Protein AF-A0A158KLS3-F1 (afdb_monomer_lite)

InterPro domains:
  IPR003959 ATPase, AAA-type, core [PF00004] (46-119)
  IPR027417 P-loop containing nucleoside triphosphate hydrolase [G3DSA:3.40.50.300] (13-135)
  IPR027417 P-loop containing nucleoside triphosphate hydrolase [SSF52540] (20-133)

Radius of gyration: 16.31 Å; chains: 1; bounding box: 34×41×54 Å

Secondary structure (DSSP, 8-state):
----PPP----------TTHHHHHHHHHHHHHHT-TT--SPEEEEEEE-TTS-HHHHHHHHHHHH-TT--PPPEEEEGGG--SHHHHHHHHHHHHHHHHH-SSPPEEEEESTT-BSSSBTTTHHHHHHHHHTSEEEETTEEEE--S-EEEEEEE--TT-------

Foldseek 3Di:
DDDPDDPPQPDAPDDDDPPVVLVVLLVVLLVLLVDLVNWAAAEHEDEEAPPPCGVVSSVVSVCVSVVVDDDDAAEAECLPDQDVQVVVVLLVVLQVVVVVDSDAHEYEHEQCQDDDVHGSVCVVQCSCRHPVQWHADPVGIDGSTYHYYYYYHYDPVPPPDDDDD

Organism: NCBI:txid326475

pLDDT: mean 79.15, std 21.47, range [26.8, 98.06]

Structure (mmCIF, N/CA/C/O backbone):
data_AF-A0A158KLS3-F1
#
_entry.id   AF-A0A158KLS3-F1
#
loop_
_atom_site.group_PDB
_atom_site.id
_atom_site.type_symbol
_atom_site.label_atom_id
_atom_site.label_alt_id
_atom_site.label_comp_id
_atom_site.label_asym_id
_atom_site.label_entity_id
_atom_site.label_seq_id
_atom_site.pdbx_PDB_ins_code
_atom_site.Cartn_x
_atom_site.Cartn_y
_atom_site.Cartn_z
_atom_site.occupancy
_atom_site.B_iso_or_equiv
_atom_site.auth_seq_id
_atom_site.auth_comp_id
_atom_site.auth_asym_id
_atom_site.auth_atom_id
_atom_site.pdbx_PDB_model_num
ATOM 1 N N . MET A 1 1 ? -19.874 2.721 -35.164 1.00 36.16 1 MET A N 1
ATOM 2 C CA . MET A 1 1 ? -18.447 3.046 -34.958 1.00 36.16 1 MET A CA 1
ATOM 3 C C . MET A 1 1 ? -18.328 3.450 -33.499 1.00 36.16 1 MET A C 1
ATOM 5 O O . MET A 1 1 ? -18.864 4.484 -33.129 1.00 36.16 1 MET A O 1
ATOM 9 N N . GLY A 1 2 ? -17.885 2.517 -32.655 1.00 30.56 2 GLY A N 1
ATOM 10 C CA . GLY A 1 2 ? -18.046 2.591 -31.201 1.00 30.56 2 GLY A CA 1
ATOM 11 C C . GLY A 1 2 ? -17.116 3.618 -30.570 1.00 30.56 2 GLY A C 1
ATOM 12 O O . GLY A 1 2 ? -15.909 3.579 -30.787 1.00 30.56 2 GLY A O 1
ATOM 13 N N . ASP A 1 3 ? -17.721 4.519 -29.807 1.00 29.48 3 ASP A N 1
ATOM 14 C CA . ASP A 1 3 ? -17.099 5.532 -28.967 1.00 29.48 3 ASP A CA 1
ATOM 15 C C . ASP A 1 3 ? -16.170 4.862 -27.936 1.00 29.48 3 ASP A C 1
ATOM 17 O O . ASP A 1 3 ? -16.621 4.177 -27.012 1.00 29.48 3 ASP A O 1
ATOM 21 N N . PHE A 1 4 ? -14.856 4.995 -28.136 1.00 29.94 4 PHE A N 1
ATOM 22 C CA . PHE A 1 4 ? -13.831 4.513 -27.212 1.00 29.94 4 PHE A CA 1
ATOM 23 C C . PHE A 1 4 ? -13.823 5.440 -25.992 1.00 29.94 4 PHE A C 1
ATOM 25 O O . PHE A 1 4 ? -13.054 6.401 -25.902 1.00 29.94 4 PHE A O 1
ATOM 32 N N . ARG A 1 5 ? -14.712 5.162 -25.034 1.00 28.81 5 ARG A N 1
ATOM 33 C CA . ARG A 1 5 ? -14.650 5.784 -23.711 1.00 28.81 5 ARG A CA 1
ATOM 34 C C . ARG A 1 5 ? -13.278 5.486 -23.112 1.00 28.81 5 ARG A C 1
ATOM 36 O O . ARG A 1 5 ? -12.923 4.330 -22.894 1.00 28.81 5 ARG A O 1
ATOM 43 N N . ARG A 1 6 ? -12.506 6.544 -22.851 1.00 30.77 6 ARG A N 1
ATOM 44 C CA . ARG A 1 6 ? -11.266 6.471 -22.071 1.00 30.77 6 ARG A CA 1
ATOM 45 C C . ARG A 1 6 ? -11.572 5.747 -20.751 1.00 30.77 6 ARG A C 1
ATOM 47 O O . ARG A 1 6 ? -12.546 6.136 -20.101 1.00 30.77 6 ARG A O 1
ATOM 54 N N . PRO A 1 7 ? -10.786 4.740 -20.329 1.00 28.84 7 PRO A N 1
ATOM 55 C CA . PRO A 1 7 ? -10.919 4.208 -18.983 1.00 28.84 7 PRO A CA 1
ATOM 56 C C . PRO A 1 7 ? -10.684 5.361 -18.003 1.00 28.84 7 PRO A C 1
ATOM 58 O O . PRO A 1 7 ? -9.630 6.000 -18.018 1.00 28.84 7 PRO A O 1
ATOM 61 N N . GLN A 1 8 ? -11.704 5.677 -17.203 1.00 30.94 8 GLN A N 1
ATOM 62 C CA . GLN A 1 8 ? -11.544 6.541 -16.043 1.00 30.94 8 GLN A CA 1
ATOM 63 C C . GLN A 1 8 ? -10.585 5.805 -15.113 1.00 30.94 8 GLN A C 1
ATOM 65 O O . GLN A 1 8 ? -10.930 4.771 -14.547 1.00 30.94 8 GLN A O 1
ATOM 70 N N . LEU A 1 9 ? -9.344 6.287 -15.045 1.00 37.75 9 LEU A N 1
ATOM 71 C CA . LEU A 1 9 ? -8.369 5.845 -14.062 1.00 37.75 9 LEU A CA 1
ATOM 72 C C . LEU A 1 9 ? -9.043 6.033 -12.695 1.00 37.75 9 LEU A C 1
ATOM 74 O O . LEU A 1 9 ? -9.306 7.173 -12.313 1.00 37.75 9 LEU A O 1
ATOM 78 N N . GLY A 1 10 ? -9.420 4.927 -12.041 1.00 35.03 10 GLY A N 1
ATOM 79 C CA . GLY A 1 10 ? -10.069 4.937 -10.729 1.00 35.03 10 GLY A CA 1
ATOM 80 C C . GLY A 1 10 ? -9.365 5.927 -9.804 1.00 35.03 10 GLY A C 1
ATOM 81 O O . GLY A 1 10 ? -8.137 5.968 -9.785 1.00 35.03 10 GLY A O 1
ATOM 82 N N . GLU A 1 11 ? -10.152 6.781 -9.152 1.00 39.94 11 GLU A N 1
ATOM 83 C CA . GLU A 1 11 ? -9.729 8.014 -8.483 1.00 39.94 11 GLU A CA 1
ATOM 84 C C . GLU A 1 11 ? -8.392 7.884 -7.730 1.00 39.94 11 GLU A C 1
ATOM 86 O O . GLU A 1 11 ? -8.326 7.448 -6.583 1.00 39.94 11 GLU A O 1
ATOM 91 N N . PHE A 1 12 ? -7.303 8.312 -8.370 1.00 39.72 12 PHE A N 1
ATOM 92 C CA . PHE A 1 12 ? -6.045 8.592 -7.690 1.00 39.72 12 PHE A CA 1
ATOM 93 C C . PHE A 1 12 ? -6.282 9.840 -6.827 1.00 39.72 12 PHE A C 1
ATOM 95 O O . PHE A 1 12 ? -6.343 10.952 -7.354 1.00 39.72 12 PHE A O 1
ATOM 102 N N . GLN A 1 13 ? -6.435 9.692 -5.508 1.00 44.47 13 GLN A N 1
ATOM 103 C CA . GLN A 1 13 ? -6.444 10.848 -4.605 1.00 44.47 13 GLN A CA 1
ATOM 104 C C . GLN A 1 13 ? -5.002 11.330 -4.411 1.00 44.47 13 GLN A C 1
ATOM 106 O O . GLN A 1 13 ? -4.289 10.932 -3.494 1.00 44.47 13 GLN A O 1
ATOM 111 N N . LEU A 1 14 ? -4.550 12.147 -5.363 1.00 41.12 14 LEU A N 1
ATOM 112 C CA . LEU A 1 14 ? -3.284 12.868 -5.321 1.00 41.12 14 LEU A CA 1
ATOM 113 C C . LEU A 1 14 ? -3.483 14.172 -4.552 1.00 41.12 14 LEU A C 1
ATOM 115 O O . LEU A 1 14 ? -4.048 15.121 -5.095 1.00 41.12 14 LEU A O 1
ATOM 119 N N . THR A 1 15 ? -2.993 14.255 -3.319 1.00 38.56 15 THR A N 1
ATOM 120 C CA . THR A 1 15 ? -2.963 15.523 -2.578 1.00 38.56 15 THR A CA 1
ATOM 121 C C . THR A 1 15 ? -1.646 15.648 -1.812 1.00 38.56 15 THR A C 1
ATOM 123 O O . THR A 1 15 ? -1.354 14.831 -0.939 1.00 38.56 15 THR A O 1
ATOM 126 N N . VAL A 1 16 ? -0.828 16.645 -2.178 1.00 47.72 16 VAL A N 1
ATOM 127 C CA . VAL A 1 16 ? 0.309 17.115 -1.368 1.00 47.72 16 VAL A CA 1
ATOM 128 C C . VAL A 1 16 ? 0.241 18.647 -1.224 1.00 47.72 16 VAL A C 1
ATOM 130 O O . VAL A 1 16 ? 0.747 19.389 -2.067 1.00 47.72 16 VAL A O 1
ATOM 133 N N . ARG A 1 17 ? -0.404 19.104 -0.145 1.00 43.91 17 ARG A N 1
ATOM 134 C CA . ARG A 1 17 ? -0.424 20.429 0.499 1.00 43.91 17 ARG A CA 1
ATOM 135 C C . ARG A 1 17 ? -0.699 20.247 2.008 1.00 43.91 17 ARG A C 1
ATOM 137 O O . ARG A 1 17 ? -1.776 19.864 2.448 1.00 43.91 17 ARG A O 1
ATOM 144 N N . GLU A 1 18 ? 0.304 20.567 2.817 1.00 48.81 18 GLU A N 1
ATOM 145 C CA . GLU A 1 18 ? 0.679 19.855 4.053 1.00 48.81 18 GLU A CA 1
ATOM 146 C C . GLU A 1 18 ? -0.272 19.879 5.273 1.00 48.81 18 GLU A C 1
ATOM 148 O O . GLU A 1 18 ? -0.095 19.041 6.150 1.00 48.81 18 GLU A O 1
ATOM 153 N N . ILE A 1 19 ? -1.287 20.751 5.374 1.00 41.69 19 ILE A N 1
ATOM 154 C CA . ILE A 1 19 ? -2.143 20.824 6.591 1.00 41.69 19 ILE A CA 1
ATOM 155 C C . ILE A 1 19 ? -3.582 20.361 6.334 1.00 41.69 19 ILE A C 1
ATOM 157 O O . ILE A 1 19 ? -4.094 19.503 7.053 1.00 41.69 19 ILE A O 1
ATOM 161 N N . ALA A 1 20 ? -4.233 20.884 5.290 1.00 48.00 20 ALA A N 1
ATOM 162 C CA . ALA A 1 20 ? -5.571 20.430 4.898 1.00 48.00 20 ALA A CA 1
ATOM 163 C C . ALA A 1 20 ? -5.556 18.949 4.472 1.00 48.00 20 ALA A C 1
ATOM 165 O O . ALA A 1 20 ? -6.506 18.210 4.742 1.00 48.00 20 ALA A O 1
ATOM 166 N N . ASP A 1 21 ? -4.443 18.499 3.890 1.00 62.75 21 ASP A N 1
ATOM 167 C CA . ASP A 1 21 ? -4.278 17.118 3.453 1.00 62.75 21 ASP A CA 1
ATOM 168 C C . ASP A 1 21 ? -4.057 16.161 4.616 1.00 62.75 21 ASP A C 1
ATOM 170 O O . ASP A 1 21 ? -4.535 15.038 4.548 1.00 62.75 21 ASP A O 1
ATOM 174 N N . HIS A 1 22 ? -3.420 16.586 5.712 1.00 72.00 22 HIS A N 1
ATOM 175 C CA . HIS A 1 22 ? -3.235 15.720 6.880 1.00 72.00 22 HIS A CA 1
ATOM 176 C C . HIS A 1 22 ? -4.584 15.360 7.521 1.00 72.00 22 HIS A C 1
ATOM 178 O O . HIS A 1 22 ? -4.841 14.197 7.829 1.00 72.00 22 HIS A O 1
ATOM 184 N N . TYR A 1 23 ? -5.491 16.339 7.643 1.00 75.44 23 TYR A N 1
ATOM 185 C CA . TYR A 1 23 ? -6.854 16.110 8.132 1.00 75.44 23 TYR A CA 1
ATOM 186 C C . TYR A 1 23 ? -7.678 15.237 7.175 1.00 75.44 23 TYR A C 1
ATOM 188 O O . TYR A 1 23 ? -8.336 14.289 7.610 1.00 75.44 23 TYR A O 1
ATOM 196 N N . ASN A 1 24 ? -7.634 15.523 5.869 1.00 82.31 24 ASN A N 1
ATOM 197 C CA . ASN A 1 24 ? -8.359 14.732 4.871 1.00 82.31 24 AS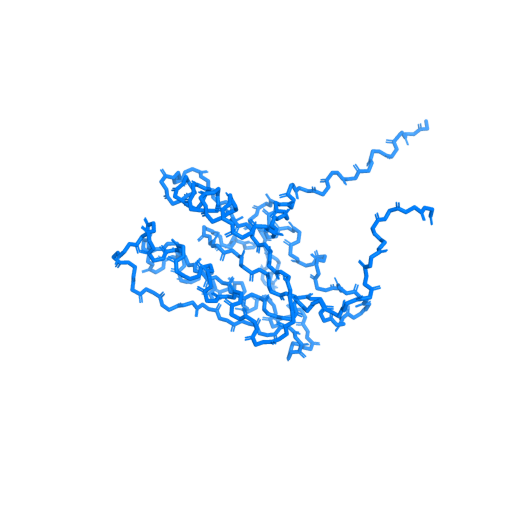N A CA 1
ATOM 198 C C . ASN A 1 24 ? -7.834 13.293 4.791 1.00 82.31 24 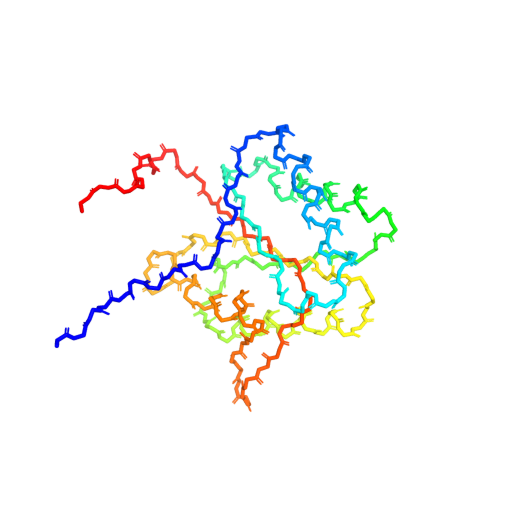ASN A C 1
ATOM 200 O O . ASN A 1 24 ? -8.631 12.356 4.723 1.00 82.31 24 ASN A O 1
ATOM 204 N N . LEU A 1 25 ? -6.515 13.114 4.881 1.00 84.50 25 LEU A N 1
ATOM 205 C CA . LEU A 1 25 ? -5.857 11.815 4.918 1.00 84.50 25 LEU A CA 1
ATOM 206 C C . LEU A 1 25 ? -6.259 11.027 6.170 1.00 84.50 25 LEU A C 1
ATOM 208 O O . LEU A 1 25 ? -6.663 9.870 6.067 1.00 84.50 25 LEU A O 1
ATOM 212 N N . ALA A 1 26 ? -6.243 11.663 7.344 1.00 89.25 26 ALA A N 1
ATOM 213 C CA . ALA A 1 26 ? -6.731 11.048 8.577 1.00 89.25 26 ALA A CA 1
ATOM 214 C C . ALA A 1 26 ? -8.201 10.623 8.446 1.00 89.25 26 ALA A C 1
ATOM 216 O O . ALA A 1 26 ? -8.571 9.510 8.819 1.00 89.25 26 ALA A O 1
ATOM 217 N N . LYS A 1 27 ? -9.043 11.479 7.857 1.00 91.06 27 LYS A N 1
ATOM 218 C CA . LYS A 1 27 ? -10.468 11.203 7.652 1.00 91.06 27 LYS A CA 1
ATOM 219 C C . LYS A 1 27 ? -10.704 10.013 6.721 1.00 91.06 27 LYS A C 1
ATOM 221 O O . LYS A 1 27 ? -11.536 9.167 7.049 1.00 91.06 27 LYS A O 1
ATOM 226 N N . ILE A 1 28 ? -10.011 9.928 5.581 1.00 91.06 28 ILE A N 1
ATOM 227 C CA . ILE A 1 28 ? -10.192 8.804 4.648 1.00 91.06 28 ILE A CA 1
ATOM 228 C C . ILE A 1 28 ? -9.620 7.500 5.204 1.00 91.06 28 ILE A C 1
ATOM 230 O O . ILE A 1 28 ? -10.276 6.468 5.074 1.00 91.06 28 ILE A O 1
ATOM 234 N N . ILE A 1 29 ? -8.467 7.536 5.884 1.00 92.88 29 ILE A N 1
ATOM 235 C CA . ILE A 1 29 ? -7.896 6.346 6.528 1.00 92.88 29 ILE A CA 1
ATOM 236 C C . ILE A 1 29 ? -8.828 5.855 7.640 1.00 92.88 29 ILE A C 1
ATOM 238 O O . ILE A 1 29 ? -9.156 4.671 7.666 1.00 92.88 29 ILE A O 1
ATOM 242 N N . ARG A 1 30 ? -9.323 6.749 8.508 1.00 94.31 30 ARG A N 1
ATOM 243 C CA . ARG A 1 30 ? -10.297 6.390 9.548 1.00 94.31 30 ARG A CA 1
ATOM 244 C C . ARG A 1 30 ? -11.557 5.780 8.941 1.00 94.31 30 ARG A C 1
ATOM 246 O O . ARG A 1 30 ? -11.936 4.678 9.321 1.00 94.31 30 ARG A O 1
ATOM 253 N N . LYS A 1 31 ? -12.153 6.447 7.942 1.00 94.81 31 LYS A N 1
ATOM 254 C CA . LYS A 1 31 ? -13.327 5.930 7.222 1.00 94.81 31 LYS A CA 1
ATOM 255 C C . LYS A 1 31 ? -13.060 4.531 6.672 1.00 94.81 31 LYS A C 1
ATOM 257 O O . LYS A 1 31 ? -13.915 3.661 6.799 1.00 94.81 31 LYS A O 1
ATOM 262 N N . TYR A 1 32 ? -11.900 4.317 6.055 1.00 94.81 32 TYR A N 1
ATOM 263 C CA . TYR A 1 32 ? -11.531 3.017 5.515 1.00 94.81 32 TYR A CA 1
ATOM 264 C C . TYR A 1 32 ? -11.439 1.958 6.612 1.00 94.81 32 TYR A C 1
ATOM 266 O O . TYR A 1 32 ? -12.073 0.916 6.467 1.00 94.81 32 TYR A O 1
ATOM 274 N N . ILE A 1 33 ? -10.729 2.233 7.714 1.00 93.25 33 ILE A N 1
ATOM 275 C CA . ILE A 1 33 ? -10.585 1.324 8.865 1.00 93.25 33 ILE A CA 1
ATOM 276 C C . ILE A 1 33 ? -11.959 0.944 9.437 1.00 93.25 33 ILE A C 1
ATOM 278 O O . ILE A 1 33 ? -12.231 -0.246 9.604 1.00 93.25 33 ILE A O 1
ATOM 282 N N . GLU A 1 34 ? -12.837 1.929 9.632 1.00 94.19 34 GLU A N 1
ATOM 283 C CA . GLU A 1 34 ? -14.184 1.790 10.208 1.00 94.19 34 GLU A CA 1
ATOM 284 C C . GLU A 1 34 ? -15.235 1.218 9.237 1.00 94.19 34 GLU A C 1
ATOM 286 O O . GLU A 1 34 ? -16.373 0.982 9.642 1.00 94.19 34 GLU A O 1
ATOM 291 N N . THR A 1 35 ? -14.886 0.962 7.968 1.00 95.75 35 THR A N 1
ATOM 292 C CA . THR A 1 35 ? -15.803 0.407 6.954 1.00 95.75 35 THR A CA 1
ATOM 293 C C . THR A 1 35 ? -15.366 -1.002 6.522 1.00 95.75 35 THR A C 1
ATOM 295 O O . THR A 1 35 ? -14.675 -1.147 5.511 1.00 95.75 35 THR A O 1
ATOM 298 N N . PRO A 1 36 ? -15.776 -2.076 7.228 1.00 92.44 36 PRO A N 1
ATOM 299 C CA . PRO A 1 36 ? -15.415 -3.453 6.869 1.00 92.44 36 PRO A CA 1
ATOM 300 C C . PRO A 1 36 ? -15.871 -3.896 5.472 1.00 92.44 36 PRO A C 1
ATOM 302 O O . PRO A 1 36 ? -15.257 -4.780 4.881 1.00 92.44 36 PRO A O 1
ATOM 305 N N . SER A 1 37 ? -16.932 -3.286 4.931 1.00 94.81 37 SER A N 1
ATOM 306 C CA . SER A 1 37 ? -17.430 -3.559 3.576 1.00 94.81 37 SER A CA 1
ATOM 307 C C . SER A 1 37 ? -16.549 -2.976 2.467 1.00 94.81 37 SER A C 1
ATOM 309 O O . SER A 1 37 ? -16.709 -3.354 1.308 1.00 94.81 37 SER A O 1
ATOM 311 N N . TRP A 1 38 ? -15.603 -2.088 2.792 1.00 94.88 38 TRP A N 1
ATOM 312 C CA . TRP A 1 38 ? -14.583 -1.644 1.848 1.00 94.88 38 TRP A CA 1
ATOM 313 C C . TRP A 1 38 ? -13.488 -2.710 1.782 1.00 94.88 38 TRP A C 1
ATOM 315 O O . TRP A 1 38 ? -12.592 -2.750 2.624 1.00 94.88 38 TRP A O 1
ATOM 325 N N . THR A 1 39 ? -13.588 -3.600 0.792 1.00 92.81 39 THR A N 1
ATOM 326 C CA . THR A 1 39 ? -12.757 -4.812 0.689 1.00 92.81 39 THR A CA 1
ATOM 327 C C . THR A 1 39 ? -11.521 -4.679 -0.201 1.00 92.81 39 THR A C 1
ATOM 329 O O . THR A 1 39 ? -10.676 -5.572 -0.181 1.00 92.81 39 THR A O 1
ATOM 332 N N . THR A 1 40 ? -11.417 -3.612 -0.996 1.00 94.94 40 THR A N 1
ATOM 333 C CA . THR A 1 40 ? -10.252 -3.319 -1.846 1.00 94.94 40 THR A CA 1
ATOM 334 C C . THR A 1 40 ? -9.223 -2.452 -1.112 1.00 94.94 40 THR A C 1
ATOM 336 O O . THR A 1 40 ? -9.591 -1.741 -0.173 1.00 94.94 40 THR A O 1
ATOM 339 N N . PRO A 1 41 ? -7.940 -2.476 -1.517 1.00 96.69 41 PRO A N 1
ATOM 340 C CA . PRO A 1 41 ? -6.914 -1.625 -0.930 1.00 96.69 41 PRO A CA 1
ATOM 341 C C . PRO A 1 41 ? -7.219 -0.124 -1.044 1.00 96.69 41 PRO A C 1
ATOM 343 O O . PRO A 1 41 ? -7.550 0.380 -2.118 1.00 96.69 41 PRO A O 1
ATOM 346 N N . LEU A 1 42 ? -7.008 0.622 0.043 1.00 95.38 42 LEU A N 1
ATOM 347 C CA . LEU A 1 42 ? -6.965 2.085 0.009 1.00 95.38 42 LEU A CA 1
ATOM 348 C C . LEU A 1 42 ? -5.612 2.527 -0.554 1.00 95.38 42 LEU A C 1
ATOM 350 O O . LEU A 1 42 ? -4.583 2.278 0.069 1.00 95.38 42 LEU A O 1
ATOM 354 N N . SER A 1 43 ? -5.609 3.201 -1.702 1.00 92.38 43 SER A N 1
ATOM 355 C CA . SER A 1 43 ? -4.380 3.656 -2.362 1.00 92.38 43 SER A CA 1
ATOM 356 C C . SER A 1 43 ? -4.118 5.139 -2.126 1.00 92.38 43 SER A C 1
ATOM 358 O O . SER A 1 43 ? -4.960 5.982 -2.421 1.00 92.38 43 SER A O 1
ATOM 360 N N . ILE A 1 44 ? -2.934 5.449 -1.606 1.00 88.44 44 ILE A N 1
ATOM 361 C CA . ILE A 1 44 ? -2.450 6.795 -1.289 1.00 88.44 44 ILE A CA 1
ATOM 362 C C . ILE A 1 44 ? -1.100 6.972 -1.976 1.00 88.44 44 ILE A C 1
ATOM 364 O O . ILE A 1 44 ? -0.254 6.082 -1.910 1.00 88.44 44 ILE A O 1
ATOM 368 N N . ALA A 1 45 ? -0.865 8.120 -2.606 1.00 84.88 45 ALA A N 1
ATOM 369 C CA . ALA A 1 45 ? 0.420 8.426 -3.222 1.00 84.88 45 ALA A CA 1
ATOM 370 C C . ALA A 1 45 ? 1.029 9.705 -2.641 1.00 84.88 45 ALA A C 1
ATOM 372 O O . ALA A 1 45 ? 0.345 10.715 -2.482 1.00 84.88 45 ALA A O 1
ATOM 373 N N . VAL A 1 46 ? 2.328 9.656 -2.349 1.00 79.69 46 VAL A N 1
ATOM 374 C CA . VAL A 1 46 ? 3.118 10.767 -1.813 1.00 79.69 46 VAL A CA 1
ATOM 375 C C . VAL A 1 46 ? 4.337 11.022 -2.696 1.00 79.69 46 VAL A C 1
ATOM 377 O O . VAL A 1 46 ? 5.066 10.107 -3.075 1.00 79.69 46 VAL A O 1
ATOM 380 N N . PHE A 1 47 ? 4.573 12.293 -3.008 1.00 77.38 47 PHE A N 1
ATOM 381 C CA . PHE A 1 47 ? 5.602 12.736 -3.949 1.00 77.38 47 PHE A CA 1
ATOM 382 C C . PHE A 1 47 ? 6.514 13.769 -3.294 1.00 77.38 47 PHE A C 1
ATOM 384 O O . PHE A 1 47 ? 6.047 14.635 -2.556 1.00 77.38 47 PHE A O 1
ATOM 391 N N . GLY A 1 48 ? 7.822 13.662 -3.522 1.00 72.31 48 GLY A N 1
ATOM 392 C CA . GLY A 1 48 ? 8.816 14.596 -2.980 1.00 72.31 48 GLY A CA 1
ATOM 393 C C . GLY A 1 48 ? 10.245 14.062 -3.107 1.00 72.31 48 GLY A C 1
ATOM 394 O O . GLY A 1 48 ? 10.426 12.874 -3.382 1.00 72.31 48 GLY A O 1
ATOM 395 N N . PRO A 1 49 ? 11.281 14.869 -2.838 1.00 69.00 49 PRO A N 1
ATOM 396 C CA . PRO A 1 49 ? 12.671 14.419 -2.917 1.00 69.00 49 PRO A CA 1
ATOM 397 C C . PRO A 1 49 ? 12.988 13.301 -1.898 1.00 69.00 49 PRO A C 1
ATOM 399 O O . PRO A 1 49 ? 12.346 13.234 -0.843 1.00 69.00 49 PRO A O 1
ATOM 402 N N . PRO A 1 50 ? 13.953 12.406 -2.177 1.00 70.81 50 PRO A N 1
ATOM 403 C CA . PRO A 1 50 ? 14.407 11.402 -1.212 1.00 70.81 50 PRO A CA 1
ATOM 404 C C . PRO A 1 50 ? 14.798 12.028 0.135 1.00 70.81 50 PRO A C 1
ATOM 406 O O . PRO A 1 50 ? 15.306 13.145 0.186 1.00 70.81 50 PRO A O 1
ATOM 409 N N . GLY A 1 51 ? 14.528 11.327 1.240 1.00 68.88 51 GLY A N 1
ATOM 410 C CA . GLY A 1 51 ? 14.849 11.808 2.592 1.00 68.88 51 GLY A CA 1
ATOM 411 C C . GLY A 1 51 ? 13.895 12.862 3.176 1.00 68.88 51 GLY A C 1
ATOM 412 O O . GLY A 1 51 ? 14.031 13.211 4.341 1.00 68.88 51 GLY A O 1
ATOM 413 N N . SER A 1 52 ? 12.877 13.323 2.438 1.00 67.50 52 SER A N 1
ATOM 414 C CA . SER A 1 52 ? 11.964 14.387 2.899 1.00 67.50 52 SER A CA 1
ATOM 415 C C . SER A 1 52 ? 10.890 13.956 3.918 1.00 67.50 52 SER A C 1
ATOM 417 O O . SER A 1 52 ? 9.922 14.678 4.122 1.00 67.50 52 SER A O 1
ATOM 419 N N . GLY A 1 53 ? 10.985 12.756 4.504 1.00 71.44 53 GLY A N 1
ATOM 420 C CA . GLY A 1 53 ? 10.061 12.307 5.558 1.00 71.44 53 GLY A CA 1
ATOM 421 C C . GLY A 1 53 ? 8.627 11.950 5.120 1.00 71.44 53 GLY A C 1
ATOM 422 O O . GLY A 1 53 ? 7.750 11.811 5.964 1.00 71.44 53 GLY A O 1
ATOM 423 N N . LYS A 1 54 ? 8.349 11.749 3.826 1.00 74.88 54 LYS A N 1
ATOM 424 C CA . LYS A 1 54 ? 6.975 11.509 3.315 1.00 74.88 54 LYS A CA 1
ATOM 425 C C . LYS A 1 54 ? 6.289 10.284 3.909 1.00 74.88 54 LYS A C 1
ATOM 427 O O . LYS A 1 54 ? 5.192 10.378 4.451 1.00 74.88 54 LYS A O 1
ATOM 432 N N . SER A 1 55 ? 6.953 9.132 3.845 1.00 73.62 55 SER A N 1
ATOM 433 C CA . SER A 1 55 ? 6.417 7.893 4.412 1.00 73.62 55 SER A CA 1
ATOM 434 C C . SER A 1 55 ? 6.301 7.968 5.933 1.00 73.62 55 SER A C 1
ATOM 436 O O . SER A 1 55 ? 5.499 7.246 6.512 1.00 73.62 55 SER A O 1
ATOM 438 N N . PHE A 1 56 ? 7.078 8.839 6.585 1.00 81.31 56 PHE A N 1
ATOM 439 C CA . PHE A 1 56 ? 6.947 9.112 8.013 1.00 81.31 56 PHE A CA 1
ATOM 440 C C . PHE A 1 56 ? 5.647 9.875 8.307 1.00 81.31 56 PHE A C 1
ATOM 442 O O . PHE A 1 56 ? 4.881 9.428 9.150 1.00 81.31 56 PHE A O 1
ATOM 449 N N . ALA A 1 57 ? 5.317 10.921 7.543 1.00 78.38 57 ALA A N 1
ATOM 450 C CA . ALA A 1 57 ? 4.074 11.675 7.732 1.00 78.38 57 ALA A CA 1
ATOM 451 C C . ALA A 1 57 ? 2.810 10.797 7.635 1.00 78.38 57 ALA A C 1
ATOM 453 O O . ALA A 1 57 ? 1.906 10.931 8.454 1.00 78.38 57 ALA A O 1
ATOM 454 N N . VAL A 1 58 ? 2.752 9.858 6.682 1.00 80.12 58 VAL A N 1
ATOM 455 C CA . VAL A 1 58 ? 1.607 8.931 6.565 1.00 80.12 58 VAL A CA 1
ATOM 456 C C . VAL A 1 58 ? 1.560 7.929 7.721 1.00 80.12 58 VAL A C 1
ATOM 458 O O . VAL A 1 58 ? 0.473 7.603 8.196 1.00 80.12 58 VAL A O 1
ATOM 461 N N . LYS A 1 59 ? 2.717 7.462 8.208 1.00 84.19 59 LYS A N 1
ATOM 462 C CA . LYS A 1 59 ? 2.782 6.608 9.406 1.00 84.19 59 LYS A CA 1
ATOM 463 C C . LYS A 1 59 ? 2.258 7.344 10.637 1.00 84.19 59 LYS A C 1
ATOM 465 O O . LYS A 1 59 ? 1.479 6.761 11.378 1.00 84.19 59 LYS A O 1
ATOM 470 N N . GLU A 1 60 ? 2.602 8.618 10.805 1.00 86.12 60 GLU A N 1
ATOM 471 C CA . GLU A 1 60 ? 2.084 9.441 11.904 1.00 86.12 60 GLU A CA 1
ATOM 472 C C . GLU A 1 60 ? 0.567 9.636 11.813 1.00 86.12 60 GLU A C 1
ATOM 474 O O . GLU A 1 60 ? -0.131 9.470 12.814 1.00 86.12 60 GLU A O 1
ATOM 479 N N . VAL A 1 61 ? 0.025 9.883 10.610 1.00 85.44 61 VAL A N 1
ATOM 480 C CA . VAL A 1 61 ? -1.437 9.913 10.420 1.00 85.44 61 VAL A CA 1
ATOM 481 C C . VAL A 1 61 ? -2.053 8.584 10.834 1.00 85.44 61 VAL A C 1
ATOM 483 O O . VAL A 1 61 ? -3.026 8.577 11.585 1.00 85.44 61 VAL A O 1
ATOM 486 N N . LEU A 1 62 ? -1.491 7.466 10.370 1.00 86.12 62 LEU A N 1
ATOM 487 C CA . LEU A 1 62 ? -2.010 6.138 10.679 1.00 86.12 62 LEU A CA 1
ATOM 488 C C . LEU A 1 62 ? -1.988 5.861 12.191 1.00 86.12 62 LEU A C 1
ATOM 490 O O . LEU A 1 62 ? -2.996 5.427 12.736 1.00 86.12 62 LEU A O 1
ATOM 494 N N . ASN A 1 63 ? -0.892 6.197 12.872 1.00 88.19 63 ASN A N 1
ATOM 495 C CA . ASN A 1 63 ? -0.769 6.083 14.328 1.00 88.19 63 ASN A CA 1
ATOM 496 C C . ASN A 1 63 ? -1.772 6.990 15.064 1.00 88.19 63 ASN A C 1
ATOM 498 O O . ASN A 1 63 ? -2.266 6.631 16.126 1.00 88.19 63 ASN A O 1
ATOM 502 N N . SER A 1 64 ? -2.113 8.158 14.510 1.00 88.06 64 SER A N 1
ATOM 503 C CA . SER A 1 64 ? -3.103 9.057 15.121 1.00 88.06 64 SER A CA 1
ATOM 504 C C . SER A 1 64 ? -4.548 8.556 14.994 1.00 88.06 64 SER A C 1
ATOM 506 O O . SER A 1 64 ? -5.387 8.862 15.843 1.00 88.06 64 SER A O 1
ATOM 508 N N . VAL A 1 65 ? -4.864 7.802 13.933 1.00 89.56 65 VAL A N 1
ATOM 509 C CA . VAL A 1 65 ? -6.212 7.252 13.697 1.00 89.56 65 VAL A CA 1
ATOM 510 C C . VAL A 1 65 ? -6.386 5.840 14.247 1.00 89.56 65 VAL A C 1
ATOM 512 O O . VAL A 1 65 ? -7.520 5.445 14.503 1.00 89.56 65 VAL A O 1
ATOM 515 N N . ASP A 1 66 ? -5.287 5.115 14.447 1.00 89.12 66 ASP A N 1
ATOM 516 C CA . ASP A 1 66 ? -5.234 3.765 15.006 1.00 89.12 66 ASP A CA 1
ATOM 517 C C . ASP A 1 66 ? -4.071 3.658 16.020 1.00 89.12 66 ASP A C 1
ATOM 519 O O . ASP A 1 66 ? -3.045 3.032 15.747 1.00 89.12 66 ASP A O 1
ATOM 523 N N . PRO A 1 67 ? -4.182 4.308 17.196 1.00 85.81 67 PRO A N 1
ATOM 524 C CA . PRO A 1 67 ? -3.087 4.407 18.170 1.00 85.81 67 PRO A CA 1
ATOM 525 C C . PRO A 1 67 ? -2.724 3.079 18.847 1.00 85.81 67 PRO A C 1
ATOM 527 O O . PRO A 1 67 ? -1.672 2.983 19.476 1.00 85.81 67 PRO A O 1
ATOM 530 N N . GLY A 1 68 ? -3.583 2.060 18.739 1.00 85.06 68 GLY A N 1
ATOM 531 C CA . GLY A 1 68 ? -3.320 0.708 19.239 1.00 85.06 68 GLY A CA 1
ATOM 532 C C . GLY A 1 68 ? -2.564 -0.178 18.249 1.00 85.06 68 GLY A C 1
ATOM 533 O O . GLY A 1 68 ? -2.203 -1.302 18.601 1.00 85.06 68 GLY A O 1
ATOM 534 N N . ARG A 1 69 ? -2.327 0.310 17.025 1.00 89.31 69 ARG A N 1
ATOM 535 C CA . ARG A 1 69 ? -1.666 -0.445 15.965 1.00 89.31 69 ARG A CA 1
ATOM 536 C C . ARG A 1 69 ? -0.261 -0.879 16.375 1.00 89.31 69 ARG A C 1
ATOM 538 O O . ARG A 1 69 ? 0.580 -0.061 16.741 1.00 89.31 69 ARG A O 1
ATOM 545 N N . SER A 1 70 ? 0.029 -2.162 16.198 1.00 88.56 70 SER A N 1
ATOM 546 C CA . SER A 1 70 ? 1.339 -2.759 16.489 1.00 88.56 70 SER A CA 1
ATOM 547 C C . SER A 1 70 ? 2.046 -3.322 15.249 1.00 88.56 70 SER A C 1
ATOM 549 O O . SER A 1 70 ? 3.263 -3.546 15.259 1.00 88.56 70 SER A O 1
ATOM 551 N N . SER A 1 71 ? 1.312 -3.548 14.153 1.00 89.81 71 SER A N 1
ATOM 552 C CA . SER A 1 71 ? 1.870 -4.169 12.954 1.00 89.81 71 SER A CA 1
ATOM 553 C C . SER A 1 71 ? 2.865 -3.265 12.228 1.00 89.81 71 SER A C 1
ATOM 555 O O . SER A 1 71 ? 2.571 -2.136 11.821 1.00 89.81 71 SER A O 1
ATOM 557 N N . LYS A 1 72 ? 4.059 -3.818 11.982 1.00 91.69 72 LYS A N 1
ATOM 558 C CA . LYS A 1 72 ? 5.087 -3.155 11.177 1.00 91.69 72 LYS A CA 1
ATOM 559 C C . LYS A 1 72 ? 4.641 -3.038 9.712 1.00 91.69 72 LYS A C 1
ATOM 561 O O . LYS A 1 72 ? 4.122 -4.028 9.175 1.00 91.69 72 LYS A O 1
ATOM 566 N N . PRO A 1 73 ? 4.900 -1.893 9.052 1.00 93.69 73 PRO A N 1
ATOM 567 C CA . PRO A 1 73 ? 4.661 -1.737 7.623 1.00 93.69 73 PRO A CA 1
ATOM 568 C C . PRO A 1 73 ? 5.467 -2.747 6.804 1.00 93.69 73 PRO A C 1
ATOM 570 O O . PRO A 1 73 ? 6.632 -3.011 7.109 1.00 93.69 73 PRO A O 1
ATOM 573 N N . LEU A 1 74 ? 4.865 -3.264 5.739 1.00 96.31 74 LEU A N 1
ATOM 574 C CA . LEU A 1 74 ? 5.567 -3.996 4.688 1.00 96.31 74 LEU A CA 1
ATOM 575 C C . LEU A 1 74 ? 6.147 -2.959 3.726 1.00 96.31 74 LEU A C 1
ATOM 577 O O . LEU A 1 74 ? 5.416 -2.085 3.276 1.00 96.31 74 LEU A O 1
ATOM 581 N N . THR A 1 75 ? 7.452 -2.988 3.462 1.00 94.81 75 THR A N 1
ATOM 582 C CA . THR A 1 75 ? 8.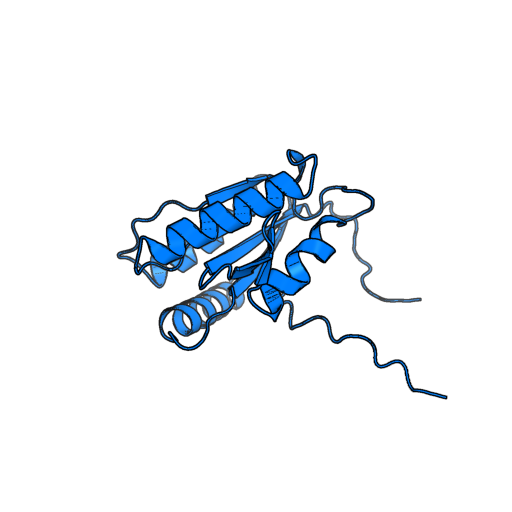108 -2.001 2.587 1.00 94.81 75 THR A CA 1
ATOM 583 C C . THR A 1 75 ? 8.773 -2.713 1.424 1.00 94.81 75 THR A C 1
ATOM 585 O O . THR A 1 75 ? 9.589 -3.607 1.633 1.00 94.81 75 THR A O 1
ATOM 588 N N . PHE A 1 76 ? 8.434 -2.286 0.215 1.00 95.62 76 PHE A N 1
ATOM 589 C CA . PHE A 1 76 ? 8.909 -2.832 -1.044 1.00 95.62 76 PHE A CA 1
ATOM 590 C C . PHE A 1 76 ? 9.507 -1.685 -1.860 1.00 95.62 76 PHE A C 1
ATOM 592 O O . PHE A 1 76 ? 8.788 -0.763 -2.238 1.00 95.62 76 PHE A O 1
ATOM 599 N N . ASN A 1 77 ? 10.816 -1.713 -2.110 1.00 92.50 77 ASN A N 1
ATOM 600 C CA . ASN A 1 77 ? 11.441 -0.777 -3.042 1.00 92.50 77 ASN A CA 1
ATOM 601 C C . ASN A 1 77 ? 11.353 -1.372 -4.455 1.00 92.50 77 ASN A C 1
ATOM 603 O O . ASN A 1 77 ? 12.027 -2.361 -4.753 1.00 92.50 77 ASN A O 1
ATOM 607 N N . LEU A 1 78 ? 10.523 -0.778 -5.315 1.00 92.06 78 LEU A N 1
ATOM 608 C CA . LEU A 1 78 ? 10.272 -1.304 -6.658 1.00 92.06 78 LEU A CA 1
ATOM 609 C C . LEU A 1 78 ? 11.468 -1.157 -7.602 1.00 92.06 78 LEU A C 1
ATOM 611 O O . LEU A 1 78 ? 11.560 -1.907 -8.570 1.00 92.06 78 LEU A O 1
ATOM 615 N N . ALA A 1 79 ? 12.423 -0.273 -7.311 1.00 89.38 79 ALA A N 1
ATOM 616 C CA . ALA A 1 79 ? 13.660 -0.195 -8.084 1.00 89.38 79 ALA A CA 1
ATOM 617 C C . ALA A 1 79 ? 14.576 -1.411 -7.873 1.00 89.38 79 ALA A C 1
ATOM 619 O O . ALA A 1 79 ? 15.465 -1.662 -8.684 1.00 89.38 79 ALA A O 1
ATOM 620 N N . GLN A 1 80 ? 14.360 -2.185 -6.803 1.00 92.44 80 GLN A N 1
ATOM 621 C CA . GLN A 1 80 ? 15.068 -3.447 -6.561 1.00 92.44 80 GLN A CA 1
ATOM 622 C C . GLN A 1 80 ? 14.368 -4.648 -7.203 1.00 92.44 80 GLN A C 1
ATOM 624 O O . GLN A 1 80 ? 14.917 -5.753 -7.202 1.00 92.44 80 GLN A O 1
ATOM 629 N N . PHE A 1 81 ? 13.154 -4.460 -7.723 1.00 94.31 81 PHE A N 1
ATOM 630 C CA . PHE A 1 81 ? 12.415 -5.531 -8.369 1.00 94.31 81 PHE A CA 1
ATOM 631 C C . PHE A 1 81 ? 12.861 -5.646 -9.826 1.00 94.31 81 PHE A C 1
ATOM 633 O O . PHE A 1 81 ? 13.009 -4.657 -10.540 1.00 94.31 81 PHE A O 1
ATOM 640 N N . ASN A 1 82 ? 13.065 -6.876 -10.277 1.00 90.19 82 ASN A N 1
ATOM 641 C CA . ASN A 1 82 ? 13.477 -7.202 -11.639 1.00 90.19 82 ASN A CA 1
ATOM 642 C C . ASN A 1 82 ? 12.414 -8.002 -12.407 1.00 90.19 82 ASN A C 1
ATOM 644 O O . ASN A 1 82 ? 12.598 -8.281 -13.589 1.00 90.19 82 ASN A O 1
ATOM 648 N N . SER A 1 83 ? 11.310 -8.374 -11.754 1.00 92.00 83 SER A N 1
ATOM 649 C CA . SER A 1 83 ? 10.237 -9.163 -12.355 1.00 92.00 83 SER A CA 1
ATOM 650 C C . SER A 1 83 ? 8.894 -8.933 -11.665 1.00 92.00 83 SER A C 1
ATOM 652 O O . SER A 1 83 ? 8.812 -8.530 -10.504 1.00 92.00 83 SER A O 1
ATOM 654 N N . THR A 1 84 ? 7.816 -9.231 -12.386 1.00 91.94 84 THR A N 1
ATOM 655 C CA . THR A 1 84 ? 6.439 -9.183 -11.873 1.00 91.94 84 THR A CA 1
ATOM 656 C C . THR A 1 84 ? 6.147 -10.274 -10.840 1.00 91.94 84 THR A C 1
ATOM 658 O O . THR A 1 84 ? 5.250 -10.104 -10.014 1.00 91.94 84 THR A O 1
ATOM 661 N N . ASP A 1 85 ? 6.923 -11.360 -10.832 1.00 94.81 85 ASP A N 1
ATOM 662 C CA . ASP A 1 85 ? 6.854 -12.412 -9.813 1.00 94.81 85 ASP A CA 1
ATOM 663 C C . ASP A 1 85 ? 7.165 -11.846 -8.416 1.00 94.81 85 ASP A C 1
ATOM 665 O O . ASP A 1 85 ? 6.425 -12.107 -7.474 1.00 94.81 85 ASP A O 1
ATOM 669 N N . GLN A 1 86 ? 8.171 -10.973 -8.281 1.00 96.25 86 GLN A N 1
ATOM 670 C CA . GLN A 1 86 ? 8.487 -10.338 -6.990 1.00 96.25 86 GLN A CA 1
ATOM 671 C C . GLN A 1 86 ? 7.367 -9.412 -6.498 1.00 96.25 86 GLN A C 1
ATOM 673 O O . GLN A 1 86 ? 7.107 -9.322 -5.298 1.00 96.25 86 GLN A O 1
ATOM 678 N N . LEU A 1 87 ? 6.667 -8.743 -7.420 1.00 96.00 87 LEU A N 1
ATOM 679 C CA . LEU A 1 87 ? 5.482 -7.955 -7.081 1.00 96.00 87 LEU A CA 1
ATOM 680 C C . LEU A 1 87 ? 4.307 -8.848 -6.659 1.00 96.00 87 LEU A C 1
ATOM 682 O O . LEU A 1 87 ? 3.588 -8.522 -5.717 1.00 96.00 87 LEU A O 1
ATOM 686 N N . THR A 1 88 ? 4.151 -10.000 -7.305 1.00 96.62 88 THR A N 1
ATOM 687 C CA . THR A 1 88 ? 3.172 -11.022 -6.910 1.00 96.62 88 THR A CA 1
ATOM 688 C C . THR A 1 88 ? 3.456 -11.536 -5.497 1.00 96.62 88 THR A C 1
ATOM 690 O O . THR A 1 88 ? 2.544 -11.604 -4.674 1.00 96.62 88 THR A O 1
ATOM 693 N N . ASP A 1 89 ? 4.716 -11.829 -5.177 1.00 97.38 89 ASP A N 1
ATOM 694 C CA . ASP A 1 89 ? 5.129 -12.264 -3.838 1.00 97.38 89 ASP A CA 1
ATOM 695 C C . ASP A 1 89 ? 4.895 -11.174 -2.782 1.00 97.38 89 ASP A C 1
ATOM 697 O O . ASP A 1 89 ? 4.501 -11.471 -1.651 1.00 97.38 89 ASP A O 1
ATOM 701 N N . ALA A 1 90 ? 5.078 -9.900 -3.141 1.00 97.94 90 ALA A N 1
ATOM 702 C CA . ALA A 1 90 ? 4.715 -8.779 -2.278 1.00 97.94 90 ALA A CA 1
ATOM 703 C C . ALA A 1 90 ? 3.202 -8.748 -1.993 1.00 97.94 90 ALA A C 1
ATOM 705 O O . ALA A 1 90 ? 2.801 -8.546 -0.845 1.00 97.94 90 ALA A O 1
ATOM 706 N N . PHE A 1 91 ? 2.352 -9.003 -2.995 1.00 98.00 91 PHE A N 1
ATOM 707 C CA . PHE A 1 91 ? 0.902 -9.096 -2.790 1.00 98.00 91 PHE A CA 1
ATOM 708 C C . PHE A 1 91 ? 0.498 -10.283 -1.908 1.00 98.00 91 PHE A C 1
ATOM 710 O O . PHE A 1 91 ? -0.362 -10.103 -1.044 1.00 98.00 91 PHE A O 1
ATOM 717 N N . HIS A 1 92 ? 1.147 -11.446 -2.036 1.00 97.81 92 HIS A N 1
ATOM 718 C CA . HIS A 1 92 ? 0.93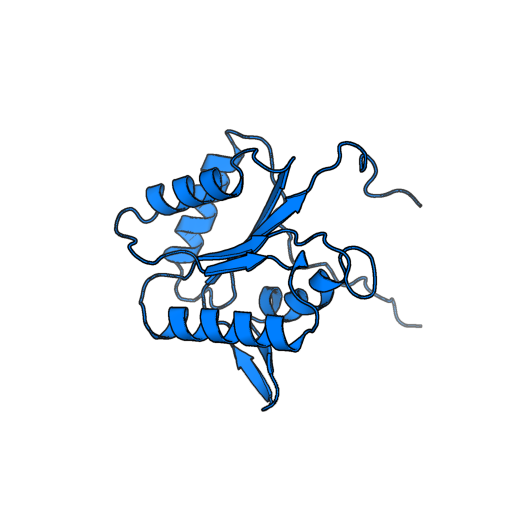2 -12.565 -1.108 1.00 97.81 92 HIS A CA 1
ATOM 719 C C . HIS A 1 92 ? 1.306 -12.193 0.336 1.00 97.81 92 HIS A C 1
ATOM 721 O O . HIS A 1 92 ? 0.517 -12.425 1.245 1.00 97.81 92 HIS A O 1
ATOM 727 N N . GLN A 1 93 ? 2.439 -11.519 0.566 1.00 97.88 93 GLN A N 1
ATOM 728 C CA . GLN A 1 93 ? 2.818 -11.071 1.918 1.00 97.88 93 GLN A CA 1
ATOM 729 C C . GLN A 1 93 ? 1.794 -10.108 2.539 1.00 97.88 93 GLN A C 1
ATOM 731 O O . GLN A 1 93 ? 1.560 -10.125 3.752 1.00 97.88 93 GLN A O 1
ATOM 736 N N . ILE A 1 94 ? 1.186 -9.246 1.719 1.00 98.06 94 ILE A N 1
ATOM 737 C CA . ILE A 1 94 ? 0.126 -8.333 2.160 1.00 98.06 94 ILE A CA 1
ATOM 738 C C . ILE A 1 94 ? -1.141 -9.115 2.507 1.00 98.06 94 ILE A C 1
ATOM 740 O O . ILE A 1 94 ? -1.722 -8.876 3.568 1.00 98.06 94 ILE A O 1
ATOM 744 N N . GLN A 1 95 ? -1.537 -10.053 1.643 1.00 96.94 95 GLN A N 1
ATOM 745 C CA . GLN A 1 95 ? -2.679 -10.939 1.860 1.00 96.94 95 GLN A CA 1
ATOM 746 C C . GLN A 1 95 ? -2.523 -11.726 3.166 1.00 96.94 95 GLN A C 1
ATOM 748 O O . GLN A 1 95 ? -3.421 -11.692 4.006 1.00 96.94 95 GLN A O 1
ATOM 753 N N . ASP A 1 96 ? -1.367 -12.351 3.387 1.00 96.56 96 ASP A N 1
ATOM 754 C CA . ASP A 1 96 ? -1.075 -13.103 4.609 1.00 96.56 96 ASP A CA 1
ATOM 755 C C . ASP A 1 96 ? -1.214 -12.222 5.854 1.00 96.56 96 ASP A C 1
ATOM 757 O O . ASP A 1 96 ? -1.817 -12.626 6.850 1.00 96.56 96 ASP A O 1
ATOM 761 N N . ARG A 1 97 ? -0.721 -10.975 5.800 1.00 96.00 97 ARG A N 1
ATOM 762 C CA . ARG A 1 97 ? -0.868 -10.038 6.921 1.00 96.00 97 ARG A CA 1
ATOM 763 C C . ARG A 1 97 ? -2.324 -9.645 7.162 1.00 96.00 97 ARG A C 1
ATOM 765 O O . ARG A 1 97 ? -2.711 -9.523 8.322 1.00 96.00 97 ARG A O 1
ATOM 772 N N . ALA A 1 98 ? -3.100 -9.440 6.100 1.00 94.12 98 ALA A N 1
ATOM 773 C CA . ALA A 1 98 ? -4.517 -9.095 6.191 1.00 94.12 98 ALA A CA 1
ATOM 774 C C . ALA A 1 98 ? -5.365 -10.252 6.746 1.00 94.12 98 ALA A C 1
ATOM 776 O O . ALA A 1 98 ? -6.391 -10.008 7.373 1.00 94.12 98 ALA A O 1
ATOM 777 N N . LEU A 1 99 ? -4.948 -11.501 6.521 1.00 94.12 99 LEU A N 1
ATOM 778 C CA . LEU A 1 99 ? -5.611 -12.693 7.056 1.00 94.12 99 LEU A CA 1
ATOM 779 C C . LEU A 1 99 ? -5.201 -12.997 8.502 1.00 94.12 99 LEU A C 1
ATOM 781 O O . LEU A 1 99 ? -6.021 -13.464 9.289 1.00 94.12 99 LEU A O 1
ATOM 785 N N . ALA A 1 100 ? -3.941 -12.742 8.859 1.00 92.44 100 ALA A N 1
ATOM 786 C CA . ALA A 1 100 ? -3.398 -13.065 10.177 1.00 92.44 100 ALA A CA 1
ATOM 787 C C . ALA A 1 100 ? -3.782 -12.064 11.282 1.00 92.44 100 ALA A C 1
ATOM 789 O O . ALA A 1 100 ? -3.597 -12.365 12.461 1.00 92.44 100 ALA A O 1
ATOM 790 N N . SER A 1 101 ? -4.265 -10.869 10.929 1.00 86.81 101 SER A N 1
ATOM 791 C CA . SER A 1 101 ? -4.550 -9.790 11.879 1.00 86.81 101 SER A CA 1
ATOM 792 C C . SER A 1 101 ? -5.844 -9.055 11.543 1.00 86.81 101 SER A C 1
ATOM 794 O O . SER A 1 101 ? -6.200 -8.901 10.380 1.00 86.81 101 SER A O 1
ATOM 796 N N . SER A 1 102 ? -6.521 -8.533 12.568 1.00 85.31 102 SER A N 1
ATOM 797 C CA . SER A 1 102 ? -7.614 -7.570 12.395 1.00 85.31 102 SER A CA 1
ATOM 798 C C . SER A 1 102 ? -7.119 -6.169 12.010 1.00 85.31 102 SER A C 1
ATOM 800 O O . SER A 1 102 ? -7.914 -5.344 11.558 1.00 85.31 102 SER A O 1
ATOM 802 N N . GLU A 1 103 ? -5.825 -5.880 12.195 1.00 91.62 103 GLU A N 1
ATOM 803 C CA . GLU A 1 103 ? -5.214 -4.621 11.769 1.00 91.62 103 GLU A CA 1
ATOM 804 C C . GLU A 1 103 ? -5.050 -4.590 10.243 1.00 91.62 103 GLU A C 1
ATOM 806 O O . GLU A 1 103 ? -4.400 -5.452 9.650 1.00 91.62 103 GLU A O 1
ATOM 811 N N . VAL A 1 104 ? -5.561 -3.538 9.601 1.00 94.44 104 VAL A N 1
ATOM 812 C CA . VAL A 1 104 ? -5.385 -3.320 8.158 1.00 94.44 104 VAL A CA 1
ATOM 813 C C . VAL A 1 104 ? -3.891 -3.124 7.850 1.00 94.44 104 VAL A C 1
ATOM 815 O O . VAL A 1 104 ? -3.310 -2.163 8.353 1.00 94.44 104 VAL A O 1
ATOM 818 N N . PRO A 1 105 ? -3.219 -3.955 7.036 1.00 95.88 105 PRO A N 1
ATOM 819 C CA . PRO A 1 105 ? -1.790 -3.819 6.752 1.00 95.88 105 PRO A CA 1
ATOM 820 C C . PRO A 1 105 ? -1.454 -2.503 6.041 1.00 95.88 105 PRO A C 1
ATOM 822 O O . PRO A 1 105 ? -2.180 -2.080 5.146 1.00 95.88 105 PRO A O 1
ATOM 825 N N . LEU A 1 106 ? -0.319 -1.891 6.390 1.00 95.75 106 LEU A N 1
ATOM 826 C CA . LEU A 1 106 ? 0.292 -0.816 5.605 1.00 95.75 106 LEU A CA 1
ATOM 827 C C . LEU A 1 106 ? 1.378 -1.412 4.702 1.00 95.75 106 LEU A C 1
ATOM 829 O O . LEU A 1 106 ? 2.369 -1.945 5.206 1.00 95.75 106 LEU A O 1
ATOM 833 N N . ALA A 1 107 ? 1.197 -1.296 3.390 1.00 96.69 107 ALA A N 1
ATOM 834 C CA . ALA A 1 107 ? 2.157 -1.686 2.366 1.00 96.69 107 ALA A CA 1
ATOM 835 C C . ALA A 1 107 ? 2.721 -0.439 1.681 1.00 96.69 107 ALA A C 1
ATOM 837 O O . ALA A 1 107 ? 1.977 0.352 1.110 1.00 96.69 107 ALA A O 1
ATOM 838 N N . ILE A 1 108 ? 4.034 -0.253 1.752 1.00 93.88 108 ILE A N 1
ATOM 839 C CA . ILE A 1 108 ? 4.751 0.879 1.174 1.00 93.88 108 ILE A CA 1
ATOM 840 C C . ILE A 1 108 ? 5.457 0.396 -0.087 1.00 93.88 108 ILE A C 1
ATOM 842 O O . ILE A 1 108 ? 6.330 -0.463 -0.006 1.00 93.88 108 ILE A O 1
ATOM 846 N N . PHE A 1 109 ? 5.097 0.973 -1.225 1.00 93.56 109 PHE A N 1
ATOM 847 C CA . PHE A 1 109 ? 5.753 0.774 -2.511 1.00 93.56 109 PHE A CA 1
ATOM 848 C C . PHE A 1 109 ? 6.600 2.012 -2.806 1.00 93.56 109 PHE A C 1
ATOM 850 O O . PHE A 1 109 ? 6.083 3.039 -3.249 1.00 93.56 109 PHE A O 1
ATOM 857 N N . ASP A 1 110 ? 7.885 1.936 -2.470 1.00 88.94 110 ASP A N 1
ATOM 858 C CA . ASP A 1 110 ? 8.850 3.019 -2.663 1.00 88.94 110 ASP A CA 1
ATOM 859 C C . ASP A 1 110 ? 9.485 2.959 -4.053 1.00 88.94 110 ASP A C 1
ATOM 861 O O . ASP A 1 110 ? 9.516 1.899 -4.684 1.00 88.94 110 ASP A O 1
ATOM 865 N N . GLU A 1 111 ? 9.968 4.107 -4.528 1.00 87.31 111 GLU A N 1
ATOM 866 C CA . GLU A 1 111 ? 10.436 4.298 -5.908 1.00 87.31 111 GLU A CA 1
ATOM 867 C C . GLU A 1 111 ? 9.421 3.771 -6.935 1.00 87.31 111 GLU A C 1
ATOM 869 O O . GLU A 1 111 ? 9.756 3.102 -7.915 1.00 87.31 111 GLU A O 1
ATOM 874 N N . PHE A 1 112 ? 8.138 4.053 -6.701 1.00 85.12 112 PHE A N 1
ATOM 875 C CA . PHE A 1 112 ? 7.055 3.585 -7.565 1.00 85.12 112 PHE A CA 1
ATOM 876 C C . PHE A 1 112 ? 7.148 4.124 -9.002 1.00 85.12 112 PHE A C 1
ATOM 878 O O . PHE A 1 112 ? 6.663 3.518 -9.960 1.00 85.12 112 PHE A O 1
ATOM 885 N N . ASP A 1 113 ? 7.797 5.271 -9.162 1.00 81.38 113 ASP A N 1
ATOM 886 C CA . ASP A 1 113 ? 8.103 5.904 -10.436 1.00 81.38 113 ASP A CA 1
ATOM 887 C C . ASP A 1 113 ? 9.360 5.347 -11.128 1.00 81.38 113 ASP A C 1
ATOM 889 O O . ASP A 1 113 ? 9.709 5.822 -12.215 1.00 81.38 113 ASP A O 1
ATOM 893 N N . SER A 1 114 ? 10.000 4.322 -10.551 1.00 82.31 114 SER A N 1
ATOM 894 C CA . SER A 1 114 ? 11.139 3.622 -11.150 1.00 82.31 114 SER A CA 1
ATOM 895 C C . SER A 1 114 ? 10.815 3.028 -12.525 1.00 82.31 114 SER A C 1
ATOM 897 O O . SER A 1 114 ? 9.664 2.794 -12.918 1.00 82.31 114 SER A O 1
ATOM 899 N N . TYR A 1 115 ? 11.871 2.835 -13.311 1.00 81.38 115 TYR A N 1
ATOM 900 C CA . TYR A 1 115 ? 11.771 2.274 -14.649 1.00 81.38 115 TYR A CA 1
ATOM 901 C C . TYR A 1 115 ? 11.529 0.762 -14.594 1.00 81.38 115 TYR A C 1
ATOM 903 O O . TYR A 1 115 ? 12.279 0.040 -13.943 1.00 81.38 115 TYR A O 1
ATOM 911 N N . PHE A 1 116 ? 10.546 0.277 -15.353 1.00 81.06 116 PHE A N 1
ATOM 912 C CA . PHE A 1 116 ? 10.328 -1.150 -15.595 1.00 81.06 116 PHE A CA 1
ATOM 913 C C . PHE A 1 116 ? 9.598 -1.322 -16.925 1.00 81.06 116 PHE A C 1
ATOM 915 O O . PHE A 1 116 ? 8.450 -0.912 -17.040 1.00 81.06 116 PHE A O 1
ATOM 922 N N . GLU A 1 117 ? 10.259 -1.855 -17.957 1.00 80.69 117 GLU A N 1
ATOM 923 C CA . GLU A 1 117 ? 9.689 -1.958 -19.320 1.00 80.69 117 GLU A CA 1
ATOM 924 C C . GLU A 1 117 ? 9.119 -0.623 -19.867 1.00 80.69 117 GLU A C 1
ATOM 926 O O . GLU A 1 117 ? 8.210 -0.607 -20.696 1.00 80.69 117 GLU A O 1
ATOM 931 N N . GLY A 1 118 ? 9.616 0.513 -19.365 1.00 79.62 118 GLY A N 1
ATOM 932 C CA . GLY A 1 118 ? 9.068 1.846 -19.611 1.00 79.62 118 GLY A CA 1
ATOM 933 C C . GLY A 1 118 ? 9.057 2.718 -18.352 1.00 79.62 118 GLY A C 1
ATOM 934 O O . GLY A 1 118 ? 9.265 2.249 -17.229 1.00 79.62 118 GLY A O 1
ATOM 935 N N . ARG A 1 119 ? 8.814 4.024 -18.522 1.00 74.19 119 ARG A N 1
ATOM 936 C CA . ARG A 1 119 ? 8.634 4.941 -17.383 1.00 74.19 119 ARG A CA 1
ATOM 937 C C . ARG A 1 119 ? 7.359 4.579 -16.621 1.00 74.19 119 ARG A C 1
ATOM 939 O O . ARG A 1 119 ? 6.309 4.454 -17.246 1.00 74.19 119 ARG A 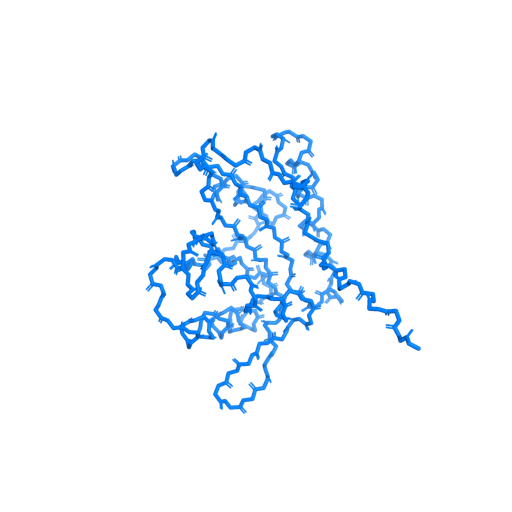O 1
ATOM 946 N N . ARG A 1 120 ? 7.443 4.472 -15.287 1.00 70.56 120 ARG A N 1
ATOM 947 C CA . ARG A 1 120 ? 6.316 4.097 -14.407 1.00 70.56 120 ARG A CA 1
ATOM 948 C C . ARG A 1 120 ? 5.655 2.770 -14.803 1.00 70.56 120 ARG A C 1
ATOM 950 O O . ARG A 1 120 ? 4.462 2.577 -14.570 1.00 70.56 120 ARG A O 1
ATOM 957 N N . GLY A 1 121 ? 6.402 1.856 -15.425 1.00 80.06 121 GLY A N 1
ATOM 958 C CA . GLY A 1 121 ? 5.825 0.624 -15.963 1.00 80.06 121 GLY A CA 1
ATOM 959 C C . GLY A 1 121 ? 5.354 -0.369 -14.901 1.00 80.06 121 GLY A C 1
ATOM 960 O O . GLY A 1 121 ? 4.641 -1.311 -15.237 1.00 80.06 121 GLY A O 1
ATOM 961 N N . TRP A 1 122 ? 5.633 -0.108 -13.621 1.00 87.94 122 TRP A N 1
ATOM 962 C CA . TRP A 1 122 ? 5.004 -0.801 -12.501 1.00 87.94 122 TRP A CA 1
ATOM 963 C C . TRP A 1 122 ? 3.503 -0.505 -12.366 1.00 87.94 122 TRP A C 1
ATOM 965 O O . TRP A 1 122 ? 2.744 -1.409 -12.025 1.00 87.94 122 TRP A O 1
ATOM 975 N N . LEU A 1 123 ? 3.040 0.712 -12.688 1.00 84.12 123 LEU A N 1
ATOM 976 C CA . LEU A 1 123 ? 1.660 1.161 -12.433 1.00 84.12 123 LEU A CA 1
ATOM 977 C C . LEU A 1 123 ? 0.598 0.234 -13.037 1.00 84.12 123 LEU A C 1
ATOM 979 O O . LEU A 1 123 ? -0.407 -0.037 -12.384 1.00 84.12 123 LEU A O 1
ATOM 983 N N . LYS A 1 124 ? 0.833 -0.301 -14.243 1.00 86.31 124 LYS A N 1
ATOM 984 C CA . LYS A 1 124 ? -0.114 -1.209 -14.918 1.00 86.31 124 LYS A CA 1
ATOM 985 C C . LYS A 1 124 ? -0.418 -2.466 -14.090 1.00 86.31 124 LYS A C 1
ATOM 987 O O . LYS A 1 124 ? -1.541 -2.957 -14.135 1.00 86.31 124 LYS A O 1
ATOM 992 N N . TYR A 1 125 ? 0.544 -2.940 -13.296 1.00 91.44 125 TYR A N 1
ATOM 993 C CA . TYR A 1 125 ? 0.395 -4.130 -12.455 1.00 91.44 125 TYR A CA 1
ATOM 994 C C . TYR A 1 125 ? -0.353 -3.861 -11.145 1.00 91.44 125 TYR A C 1
ATOM 996 O O . TYR A 1 125 ? -0.825 -4.802 -10.516 1.00 91.44 125 TYR A O 1
ATOM 1004 N N . PHE A 1 126 ? -0.506 -2.595 -10.749 1.00 91.81 126 PHE A N 1
ATOM 1005 C CA . PHE A 1 126 ? -1.282 -2.212 -9.570 1.00 91.81 126 PHE A CA 1
ATOM 1006 C C . PHE A 1 126 ? -2.749 -1.906 -9.874 1.00 91.81 126 PHE A C 1
ATOM 1008 O O . PHE A 1 126 ? -3.548 -1.882 -8.946 1.00 91.81 126 PHE A O 1
ATOM 1015 N N . LEU A 1 127 ? -3.135 -1.721 -11.142 1.00 90.75 127 LEU A N 1
ATOM 1016 C CA . LEU A 1 127 ? -4.502 -1.323 -11.500 1.00 90.75 127 LEU A CA 1
ATOM 1017 C C . LEU A 1 127 ? -5.560 -2.321 -11.008 1.00 90.75 127 LEU A C 1
ATOM 1019 O O . LEU A 1 127 ? -6.485 -1.911 -10.314 1.00 90.75 127 LEU A O 1
ATOM 1023 N N . ALA A 1 128 ? -5.403 -3.616 -11.300 1.00 92.38 128 ALA A N 1
ATOM 1024 C CA . ALA A 1 128 ? -6.327 -4.644 -10.813 1.00 92.38 128 ALA A CA 1
ATOM 1025 C C . ALA A 1 128 ? -6.310 -4.775 -9.271 1.00 92.38 128 ALA A C 1
ATOM 1027 O O . ALA A 1 128 ? -7.386 -4.789 -8.667 1.00 92.38 128 ALA A O 1
ATOM 1028 N N . PRO A 1 129 ? -5.138 -4.754 -8.597 1.00 94.88 129 PRO A N 1
ATOM 1029 C CA . PRO A 1 129 ? -5.086 -4.698 -7.137 1.00 94.88 129 PRO A CA 1
ATOM 1030 C C . PRO A 1 129 ? -5.822 -3.501 -6.532 1.00 94.88 129 PRO A C 1
ATOM 1032 O O . PRO A 1 129 ? -6.479 -3.653 -5.511 1.00 94.88 129 PRO A O 1
ATOM 1035 N N . MET A 1 130 ? -5.731 -2.321 -7.146 1.00 91.38 130 MET A N 1
ATOM 1036 C CA . MET A 1 130 ? -6.381 -1.098 -6.664 1.00 91.38 130 MET A CA 1
ATOM 1037 C C . MET A 1 130 ? -7.894 -1.102 -6.901 1.00 91.38 130 MET A C 1
ATOM 1039 O O . MET A 1 130 ? -8.658 -0.717 -6.019 1.00 91.38 130 MET A O 1
ATOM 1043 N N . GLN A 1 131 ? -8.318 -1.487 -8.106 1.00 89.00 131 GLN A N 1
ATOM 1044 C CA . GLN A 1 131 ? -9.705 -1.359 -8.559 1.00 89.00 131 GLN A CA 1
ATOM 1045 C C . GLN A 1 131 ? -10.567 -2.521 -8.077 1.00 89.00 131 GLN A C 1
ATOM 1047 O O . GLN A 1 131 ? -11.620 -2.303 -7.482 1.00 89.00 131 GLN A O 1
ATOM 1052 N N . ASP A 1 132 ? -10.081 -3.743 -8.281 1.00 92.00 132 ASP A N 1
ATOM 1053 C CA . ASP A 1 132 ? -10.837 -4.969 -8.026 1.00 92.00 132 ASP A CA 1
ATOM 1054 C C . ASP A 1 132 ? -10.371 -5.684 -6.750 1.00 92.00 132 ASP A C 1
ATOM 1056 O O . ASP A 1 132 ? -11.008 -6.630 -6.285 1.00 92.00 132 ASP A O 1
ATOM 1060 N N . GLY A 1 133 ? -9.251 -5.253 -6.156 1.00 94.25 133 GLY A N 1
ATOM 1061 C CA . GLY A 1 133 ? -8.635 -5.962 -5.034 1.00 94.25 133 GLY A CA 1
ATOM 1062 C C . GLY A 1 133 ? -8.006 -7.293 -5.446 1.00 94.25 133 GLY A C 1
ATOM 1063 O O . GLY A 1 133 ? -7.799 -8.148 -4.582 1.00 94.25 133 GLY A O 1
ATOM 1064 N N . LEU A 1 134 ? -7.735 -7.488 -6.742 1.00 96.31 134 LEU A N 1
ATOM 1065 C CA . LEU A 1 134 ? -7.276 -8.749 -7.322 1.00 96.31 134 LEU A CA 1
ATOM 1066 C C . LEU A 1 134 ? -5.860 -8.646 -7.879 1.00 96.31 134 LEU A C 1
ATOM 1068 O O . LEU A 1 134 ? -5.489 -7.639 -8.471 1.00 96.31 134 LEU A O 1
ATOM 1072 N N . PHE A 1 135 ? -5.088 -9.719 -7.763 1.00 96.00 135 PHE A N 1
ATOM 1073 C CA . PHE A 1 135 ? -3.801 -9.861 -8.439 1.00 96.00 135 PHE A CA 1
ATOM 1074 C C . PHE A 1 135 ? -3.656 -11.266 -9.020 1.00 96.00 135 PHE A C 1
ATOM 1076 O O . PHE A 1 135 ? -4.267 -12.219 -8.535 1.00 96.00 135 PHE A O 1
ATOM 1083 N N . ARG A 1 136 ? -2.843 -11.392 -10.069 1.00 93.12 136 ARG A N 1
ATOM 1084 C CA . ARG A 1 136 ? -2.572 -12.672 -10.724 1.00 93.12 136 ARG A CA 1
ATOM 1085 C C . ARG A 1 136 ? -1.280 -13.265 -10.187 1.00 93.12 136 ARG A C 1
ATOM 1087 O O . ARG A 1 136 ? -0.241 -12.623 -10.275 1.00 93.12 136 ARG A O 1
ATOM 1094 N N . GLY A 1 137 ? -1.353 -14.488 -9.677 1.00 90.12 137 GLY A N 1
ATOM 1095 C CA . GLY A 1 137 ? -0.190 -15.304 -9.345 1.00 90.12 137 GLY A CA 1
ATOM 1096 C C . GLY A 1 137 ? -0.070 -16.523 -10.255 1.00 90.12 137 GLY A C 1
ATOM 1097 O O . GLY A 1 137 ? -0.859 -16.716 -11.180 1.00 90.12 137 GLY A O 1
ATOM 1098 N N . LYS A 1 138 ? 0.914 -17.386 -9.979 1.00 86.69 138 LYS A N 1
ATOM 1099 C CA . LYS A 1 138 ? 1.198 -18.575 -10.807 1.00 86.69 138 LYS A CA 1
ATOM 1100 C C . LYS A 1 138 ? 0.035 -19.571 -10.865 1.00 86.69 138 LYS A C 1
ATOM 1102 O O . LYS A 1 138 ? -0.125 -20.250 -11.872 1.00 86.69 138 LYS A O 1
ATOM 1107 N N . GLY A 1 139 ? -0.762 -19.658 -9.797 1.00 86.69 139 GLY A N 1
ATOM 1108 C CA . GLY A 1 139 ? -1.881 -20.597 -9.675 1.00 86.69 139 GLY A CA 1
ATOM 1109 C C . GLY A 1 139 ? -3.262 -20.028 -10.013 1.00 86.69 139 GLY A C 1
ATOM 1110 O O . GLY A 1 139 ? -4.234 -20.775 -9.942 1.00 86.69 139 GLY A O 1
ATOM 1111 N N . GLY A 1 140 ? -3.374 -18.742 -10.366 1.00 92.12 140 GLY A N 1
ATOM 1112 C CA . GLY A 1 140 ? -4.658 -18.105 -10.675 1.00 92.12 140 GLY A CA 1
ATOM 1113 C C . GLY A 1 140 ? -4.775 -16.673 -10.160 1.00 92.12 140 GLY A C 1
ATOM 1114 O O . GLY A 1 140 ? -3.774 -15.978 -9.980 1.00 92.12 140 GLY A O 1
ATOM 1115 N N . ASP A 1 141 ? -6.015 -16.241 -9.937 1.00 94.19 141 ASP A N 1
ATOM 1116 C CA . ASP A 1 141 ? -6.334 -14.915 -9.412 1.00 94.19 141 ASP A CA 1
ATOM 1117 C C . ASP A 1 141 ? -6.594 -14.977 -7.906 1.00 94.19 141 ASP A C 1
ATOM 1119 O O . ASP A 1 141 ? -7.338 -15.827 -7.412 1.00 94.19 141 ASP A O 1
ATOM 1123 N N . TYR A 1 142 ? -5.992 -14.042 -7.181 1.00 96.31 142 TYR A N 1
ATOM 1124 C CA . TYR A 1 142 ? -6.018 -13.962 -5.726 1.00 96.31 142 TYR A CA 1
ATOM 1125 C C . TYR A 1 142 ? -6.533 -12.596 -5.285 1.00 96.31 142 TYR A C 1
ATOM 1127 O O . TYR A 1 142 ? -6.417 -11.606 -6.006 1.00 96.31 142 TYR A O 1
ATOM 1135 N N . ARG A 1 143 ? -7.086 -12.523 -4.072 1.00 95.88 143 ARG A N 1
ATOM 1136 C CA . ARG A 1 143 ? -7.495 -11.258 -3.450 1.00 95.88 143 ARG A CA 1
ATOM 1137 C C . ARG A 1 143 ? -6.368 -10.701 -2.596 1.00 95.88 143 ARG A C 1
ATOM 1139 O O . ARG A 1 143 ? -5.896 -11.408 -1.716 1.00 95.88 143 ARG A O 1
ATOM 1146 N N . VAL A 1 144 ? -6.011 -9.432 -2.763 1.00 96.25 144 VAL A N 1
ATOM 1147 C CA . VAL A 1 144 ? -5.102 -8.747 -1.823 1.00 96.25 144 VAL A CA 1
ATOM 1148 C C . VAL A 1 144 ? -5.732 -8.681 -0.428 1.00 96.25 144 VAL A C 1
ATOM 1150 O O . VAL A 1 144 ? -5.055 -8.865 0.577 1.00 96.25 144 VAL A O 1
ATOM 1153 N N . GLY A 1 145 ? -7.044 -8.438 -0.370 1.00 94.12 145 GLY A N 1
ATOM 1154 C CA . GLY A 1 145 ? -7.746 -8.116 0.868 1.00 94.12 145 GLY A CA 1
ATOM 1155 C C . GLY A 1 145 ? -7.602 -6.641 1.248 1.00 94.12 145 GLY A C 1
ATOM 1156 O O . GLY A 1 145 ? -7.067 -5.824 0.494 1.00 94.12 145 GLY A O 1
ATOM 1157 N N . ARG A 1 146 ? -8.108 -6.293 2.435 1.00 95.94 146 ARG A N 1
ATOM 1158 C CA . ARG A 1 146 ? -8.016 -4.927 2.956 1.00 95.94 146 ARG A CA 1
ATOM 1159 C C . ARG A 1 146 ? -6.566 -4.615 3.290 1.00 95.94 146 ARG A C 1
ATOM 1161 O O . ARG A 1 146 ? -6.000 -5.244 4.172 1.00 95.94 146 ARG A O 1
ATOM 1168 N N . ALA A 1 147 ? -5.999 -3.619 2.625 1.00 96.94 147 ALA A N 1
ATOM 1169 C CA . ALA A 1 147 ? -4.694 -3.042 2.927 1.00 96.94 147 ALA A CA 1
ATOM 1170 C C . ALA A 1 147 ? -4.694 -1.535 2.647 1.00 96.94 147 ALA A C 1
ATOM 1172 O O . ALA A 1 147 ? -5.583 -1.026 1.965 1.00 96.94 147 ALA A O 1
ATOM 1173 N N . ILE A 1 148 ? -3.707 -0.818 3.171 1.00 95.38 148 ILE A N 1
ATOM 1174 C CA . ILE A 1 148 ? -3.378 0.544 2.755 1.00 95.38 148 ILE A CA 1
ATOM 1175 C C . ILE A 1 148 ? -2.135 0.451 1.876 1.00 95.38 148 ILE A C 1
ATOM 1177 O O . ILE A 1 148 ? -1.081 0.020 2.344 1.00 95.38 148 ILE A O 1
ATOM 1181 N N . PHE A 1 149 ? -2.257 0.847 0.615 1.00 95.12 149 PHE A N 1
ATOM 1182 C CA . PHE A 1 149 ? -1.139 0.985 -0.307 1.00 95.12 149 PHE A CA 1
ATOM 1183 C C . PHE A 1 149 ? -0.628 2.420 -0.259 1.00 95.12 149 PHE A C 1
ATOM 1185 O O . PHE A 1 149 ? -1.358 3.355 -0.577 1.00 95.12 149 PHE A O 1
ATOM 1192 N N . LEU A 1 150 ? 0.632 2.589 0.123 1.00 91.56 150 LEU A N 1
ATOM 1193 C CA . LEU A 1 150 ? 1.333 3.861 0.093 1.00 91.56 150 LEU A CA 1
ATOM 1194 C C . LEU A 1 150 ? 2.376 3.843 -1.022 1.00 91.56 150 LEU A C 1
ATOM 1196 O O . LEU A 1 150 ? 3.412 3.195 -0.893 1.00 91.56 150 LEU A O 1
ATOM 1200 N N . PHE A 1 151 ? 2.125 4.590 -2.087 1.00 89.06 151 PHE A N 1
ATOM 1201 C CA . PHE A 1 151 ? 3.069 4.793 -3.179 1.00 89.06 151 PHE A CA 1
ATOM 1202 C C . PHE A 1 151 ? 3.953 5.994 -2.873 1.00 89.06 151 PHE A C 1
ATOM 1204 O O . PHE A 1 151 ? 3.456 7.110 -2.731 1.00 89.06 151 PHE A O 1
ATOM 1211 N N . SER A 1 152 ? 5.257 5.772 -2.774 1.00 85.25 152 SER A N 1
ATOM 1212 C CA . SER A 1 152 ? 6.252 6.833 -2.642 1.00 85.25 152 SER A CA 1
ATOM 1213 C C . SER A 1 152 ? 7.017 6.950 -3.953 1.00 85.25 152 SER A C 1
ATOM 1215 O O . SER A 1 152 ? 7.506 5.956 -4.489 1.00 85.25 152 SER A O 1
ATOM 1217 N N . GLY A 1 153 ? 7.074 8.166 -4.489 1.00 80.69 153 GLY A N 1
ATOM 1218 C CA . GLY A 1 153 ? 7.814 8.477 -5.705 1.00 80.69 153 GLY A CA 1
ATOM 1219 C C . GLY A 1 153 ? 8.723 9.684 -5.529 1.00 80.69 153 GLY A C 1
ATOM 1220 O O . GLY A 1 153 ? 8.461 10.586 -4.716 1.00 80.69 153 GLY A O 1
ATOM 1221 N N . GLY A 1 154 ? 9.793 9.711 -6.318 1.00 71.62 154 GLY A N 1
ATOM 1222 C CA . GLY A 1 154 ? 10.662 10.872 -6.409 1.00 71.62 154 GLY A CA 1
ATOM 1223 C C . GLY A 1 154 ? 9.961 12.025 -7.127 1.00 71.62 154 GLY A C 1
ATOM 1224 O O . GLY A 1 154 ? 9.304 11.854 -8.147 1.00 71.62 154 GLY A O 1
ATOM 1225 N N . THR A 1 155 ? 10.135 13.250 -6.637 1.00 57.72 155 THR A N 1
ATOM 1226 C CA . THR A 1 155 ? 10.021 14.427 -7.510 1.00 57.72 155 THR A CA 1
ATOM 1227 C C . THR A 1 155 ? 11.417 14.955 -7.758 1.00 57.72 155 THR A C 1
ATOM 1229 O O . THR A 1 155 ? 11.956 15.709 -6.946 1.00 57.72 155 THR A O 1
ATOM 1232 N N . SER A 1 156 ? 12.009 14.599 -8.894 1.00 40.09 156 SER A N 1
ATOM 1233 C CA . SER A 1 156 ? 12.924 15.544 -9.530 1.00 40.09 156 SER A CA 1
ATOM 1234 C C . SER A 1 156 ? 12.081 16.772 -9.894 1.00 40.09 156 SER A C 1
ATOM 1236 O O . SER A 1 156 ? 10.958 16.639 -10.377 1.00 40.09 156 SER A O 1
ATOM 1238 N N . VAL A 1 157 ? 12.586 17.974 -9.623 1.00 39.12 157 VAL A N 1
ATOM 1239 C CA . VAL A 1 157 ? 11.902 19.281 -9.756 1.00 39.12 157 VAL A CA 1
ATOM 1240 C C . VAL A 1 157 ? 11.569 19.645 -11.226 1.00 39.12 157 VAL A C 1
ATOM 1242 O O . VAL A 1 157 ? 11.450 20.809 -11.590 1.00 39.12 157 VAL A O 1
ATOM 1245 N N . THR A 1 158 ? 11.398 18.668 -12.116 1.00 36.53 158 THR A N 1
ATOM 1246 C CA . THR A 1 158 ? 11.367 18.883 -13.568 1.00 36.53 158 THR A CA 1
ATOM 1247 C C . THR A 1 158 ? 10.097 18.401 -14.261 1.00 36.53 158 THR A C 1
ATOM 1249 O O .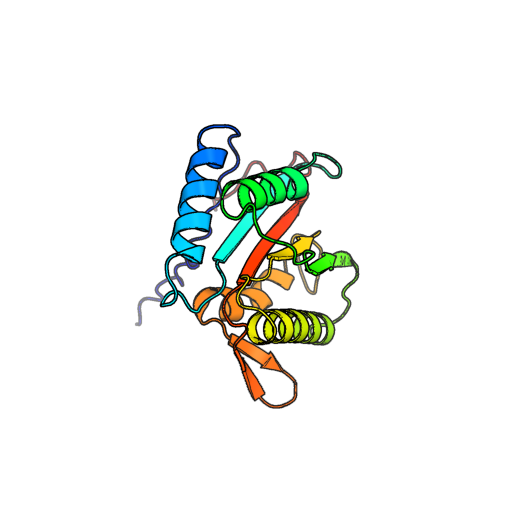 THR A 1 158 ? 9.974 18.633 -15.456 1.00 36.53 158 THR A O 1
ATOM 1252 N N . ASP A 1 159 ? 9.112 17.824 -13.567 1.00 36.69 159 ASP A N 1
ATOM 1253 C CA . ASP A 1 159 ? 7.856 17.418 -14.222 1.00 36.69 159 ASP A CA 1
ATOM 1254 C C . ASP A 1 159 ? 6.698 18.374 -13.906 1.00 36.69 159 ASP A C 1
ATOM 1256 O O . ASP A 1 159 ? 5.654 18.025 -13.358 1.00 36.69 159 ASP A O 1
ATOM 1260 N N . ARG A 1 160 ? 6.910 19.650 -14.249 1.00 35.12 160 ARG A N 1
ATOM 1261 C CA . ARG A 1 160 ? 5.859 20.672 -14.290 1.00 35.12 160 ARG A CA 1
ATOM 1262 C C . ARG A 1 160 ? 5.232 20.679 -15.687 1.00 35.12 160 ARG A C 1
ATOM 1264 O O . ARG A 1 160 ? 5.389 21.660 -16.405 1.00 35.12 160 ARG A O 1
ATOM 1271 N N . ARG A 1 161 ? 4.570 19.587 -16.091 1.00 33.53 161 ARG A N 1
ATOM 1272 C CA . ARG A 1 161 ? 3.627 19.535 -17.233 1.00 33.53 161 ARG A CA 1
ATOM 1273 C C . ARG A 1 161 ? 2.882 18.193 -17.272 1.00 33.53 161 ARG A C 1
ATOM 1275 O O . ARG A 1 161 ? 3.225 17.285 -18.014 1.00 33.53 161 ARG A O 1
ATOM 1282 N N . ILE A 1 162 ? 1.806 18.096 -16.494 1.00 35.16 162 ILE A N 1
ATOM 1283 C CA . ILE A 1 162 ? 0.752 17.103 -16.731 1.00 35.16 162 ILE A CA 1
ATOM 1284 C C . ILE A 1 162 ? -0.305 17.785 -17.609 1.00 35.16 162 ILE A C 1
ATOM 1286 O O . ILE A 1 162 ? -0.986 18.698 -17.151 1.00 35.16 162 ILE A O 1
ATOM 1290 N N . GLY A 1 163 ? -0.413 17.340 -18.864 1.00 39.72 163 GLY A N 1
ATOM 1291 C CA . GLY A 1 163 ? -1.547 17.610 -19.753 1.00 39.72 163 GLY A CA 1
ATOM 1292 C C . GLY A 1 163 ? -1.445 18.854 -20.639 1.00 39.72 163 GLY A C 1
ATOM 1293 O O . GLY A 1 163 ? -2.035 19.880 -20.324 1.00 39.72 163 GLY A O 1
ATOM 1294 N N . ALA A 1 164 ? -0.779 18.734 -21.789 1.00 26.80 164 ALA A N 1
ATOM 1295 C CA . ALA A 1 164 ? -1.224 19.360 -23.037 1.00 26.80 164 ALA A CA 1
ATOM 1296 C C . ALA A 1 164 ? -0.471 18.752 -24.231 1.00 26.80 164 ALA A C 1
ATOM 1298 O O . ALA A 1 164 ? 0.749 18.889 -24.321 1.00 26.80 164 ALA A O 1
ATOM 1299 N N . ASN A 1 165 ? -1.281 18.179 -25.125 1.00 30.09 165 ASN A N 1
ATOM 1300 C CA . ASN A 1 165 ? -1.035 17.666 -26.478 1.00 30.09 165 ASN A CA 1
ATOM 1301 C C . ASN A 1 165 ? -0.383 16.289 -26.597 1.00 30.09 165 ASN A C 1
ATOM 1303 O O . ASN A 1 165 ? 0.860 16.192 -26.570 1.00 30.09 165 ASN A O 1
#

Sequence (165 aa):
MGDFRRPQLGEFQLTVREIADHYNLAKIIRKYIETPSWTTPLSIAVFGPPGSGKSFAVKEVLNSVDPGRSSKPLTFNLAQFNSTDQLTDAFHQIQDRALASSEVPLAIFDEFDSYFEGRRGWLKYFLAPMQDGLFRGKGGDYRVGRAIFLFSGGTSVTDRRIGAN